Protein AF-A0A7R9ZRE4-F1 (afdb_monomer_lite)

Structure (mmCIF, N/CA/C/O backbone):
data_AF-A0A7R9ZRE4-F1
#
_entry.id   AF-A0A7R9ZRE4-F1
#
loop_
_atom_site.group_PDB
_atom_site.id
_atom_site.type_symbol
_atom_site.label_atom_id
_atom_site.label_alt_id
_atom_site.label_comp_id
_atom_site.label_asym_id
_atom_site.label_entity_id
_atom_site.label_seq_id
_atom_site.pdbx_PDB_ins_code
_atom_site.Cartn_x
_atom_site.Cartn_y
_atom_site.Cartn_z
_atom_site.occupancy
_atom_site.B_iso_or_equiv
_atom_site.auth_seq_id
_atom_site.auth_comp_id
_atom_site.auth_asym_id
_atom_site.auth_atom_id
_atom_site.pdbx_PDB_model_num
ATOM 1 N N . CYS A 1 1 ? -9.916 1.324 -18.844 1.00 44.72 1 CYS A N 1
ATOM 2 C CA . CYS A 1 1 ? -11.269 1.766 -18.432 1.00 44.72 1 CYS A CA 1
ATOM 3 C C . CYS A 1 1 ? -11.350 3.297 -18.497 1.00 44.72 1 CYS A C 1
ATOM 5 O O . CYS A 1 1 ? -10.694 3.958 -17.700 1.00 44.72 1 CYS A O 1
ATOM 7 N N . ALA A 1 2 ? -12.092 3.868 -19.455 1.00 44.09 2 ALA A N 1
ATOM 8 C CA . ALA A 1 2 ? -12.146 5.321 -19.690 1.00 44.09 2 ALA A CA 1
ATOM 9 C C . ALA A 1 2 ? -12.724 6.120 -18.503 1.00 44.09 2 ALA A C 1
ATOM 11 O O . ALA A 1 2 ? -12.273 7.228 -18.223 1.00 44.09 2 ALA A O 1
ATOM 12 N N . LEU A 1 3 ? -13.670 5.538 -17.756 1.00 42.97 3 LEU A N 1
ATOM 13 C CA . LEU A 1 3 ? -14.278 6.187 -16.590 1.00 42.97 3 LEU A CA 1
ATOM 14 C C . LEU A 1 3 ? -13.290 6.359 -15.430 1.00 42.97 3 LEU A C 1
ATOM 16 O O . LEU A 1 3 ? -13.262 7.413 -14.810 1.00 42.97 3 LEU A O 1
ATOM 20 N N . LEU A 1 4 ? -12.458 5.346 -15.163 1.00 48.31 4 LEU A N 1
ATOM 21 C CA . LEU A 1 4 ? -11.440 5.410 -14.110 1.00 48.31 4 LEU A CA 1
ATOM 22 C C . LEU A 1 4 ? -10.317 6.388 -14.478 1.00 48.31 4 LEU A C 1
ATOM 24 O O . LEU A 1 4 ? -9.877 7.152 -13.627 1.00 48.31 4 LEU A O 1
ATOM 28 N N . LYS A 1 5 ? -9.911 6.421 -15.757 1.00 53.44 5 LYS A N 1
ATOM 29 C CA . LYS A 1 5 ? -8.980 7.436 -16.274 1.00 53.44 5 LYS A CA 1
ATOM 30 C C . LYS A 1 5 ? -9.523 8.848 -16.046 1.00 53.44 5 LYS A C 1
ATOM 32 O O . LYS A 1 5 ? -8.824 9.681 -15.489 1.00 53.44 5 LYS A O 1
ATOM 37 N N . LYS A 1 6 ? -10.796 9.087 -16.376 1.00 52.94 6 LYS A N 1
ATOM 38 C CA . LYS A 1 6 ? -11.470 10.370 -16.133 1.00 52.94 6 LYS A CA 1
ATOM 39 C C . LYS A 1 6 ? -11.608 10.697 -14.641 1.00 52.94 6 LYS A C 1
ATOM 41 O O . LYS A 1 6 ? -11.381 11.835 -14.258 1.00 52.94 6 LYS A O 1
ATOM 46 N N . PHE A 1 7 ? -11.951 9.713 -13.807 1.00 55.53 7 PHE A N 1
ATOM 47 C CA . PHE A 1 7 ? -12.063 9.872 -12.351 1.00 55.53 7 PHE A CA 1
ATOM 48 C C . PHE A 1 7 ? -10.730 10.276 -11.707 1.00 55.53 7 PHE A C 1
ATOM 50 O O . PHE A 1 7 ? -10.708 11.088 -10.791 1.00 55.53 7 PHE A O 1
ATOM 57 N N . LEU A 1 8 ? -9.621 9.738 -12.218 1.00 58.72 8 LEU A N 1
ATOM 58 C CA . LEU A 1 8 ? -8.264 10.056 -11.774 1.00 58.72 8 LEU A CA 1
ATOM 59 C C . LEU A 1 8 ? -7.624 11.216 -12.567 1.00 58.72 8 LEU A C 1
ATOM 61 O O . LEU A 1 8 ? -6.439 11.483 -12.385 1.00 58.72 8 LEU A O 1
ATOM 65 N N . SER A 1 9 ? -8.382 11.894 -13.440 1.00 53.59 9 SER A N 1
ATOM 66 C CA . SER A 1 9 ? -7.919 12.995 -14.307 1.00 53.59 9 SER A CA 1
ATOM 67 C C . SER A 1 9 ? -6.708 12.659 -15.192 1.00 53.59 9 SER A C 1
ATOM 69 O O . SER A 1 9 ? -5.864 13.508 -15.468 1.00 53.59 9 SER A O 1
ATOM 71 N N . ILE A 1 10 ? -6.625 11.415 -15.657 1.00 56.88 10 ILE A N 1
ATOM 72 C CA . ILE A 1 10 ? -5.575 10.910 -16.545 1.00 56.88 10 ILE A CA 1
ATOM 73 C C . ILE A 1 10 ? -5.987 11.205 -17.998 1.00 56.88 10 ILE A C 1
ATOM 75 O O . ILE A 1 10 ? -6.960 10.621 -18.485 1.00 56.88 10 ILE A O 1
ATOM 79 N N . SER A 1 11 ? -5.265 12.096 -18.694 1.00 55.78 11 SER A N 1
ATOM 80 C CA . SER A 1 11 ? -5.364 12.225 -20.159 1.00 55.78 11 SER A CA 1
ATOM 81 C C . SER A 1 11 ? -4.654 11.048 -20.841 1.00 55.78 11 SER A C 1
ATOM 83 O O . SER A 1 11 ? -3.791 10.412 -20.237 1.00 55.78 11 SER A O 1
ATOM 85 N N . ASP A 1 12 ? -4.995 10.729 -22.095 1.00 53.59 12 ASP A N 1
ATOM 86 C CA . ASP A 1 12 ? -4.367 9.605 -22.817 1.00 53.59 12 ASP A CA 1
ATOM 87 C C . ASP A 1 12 ? -2.850 9.789 -23.047 1.00 53.59 12 ASP A C 1
ATOM 89 O O . ASP A 1 12 ? -2.156 8.825 -23.359 1.00 53.59 12 ASP A O 1
ATOM 93 N N . GLU A 1 13 ? -2.328 10.992 -22.791 1.00 51.66 13 GLU A N 1
ATOM 94 C CA . GLU A 1 13 ? -0.908 11.360 -22.856 1.00 51.66 13 GLU A CA 1
ATOM 95 C C . GLU A 1 13 ? -0.280 11.600 -21.463 1.00 51.66 13 GLU A C 1
ATOM 97 O O . GLU A 1 13 ? 0.905 11.925 -21.368 1.00 51.66 13 GLU A O 1
ATOM 102 N N . ALA A 1 14 ? -1.034 11.436 -20.363 1.00 50.25 14 ALA A N 1
ATOM 103 C CA . ALA A 1 14 ? -0.571 11.740 -19.007 1.00 50.25 14 ALA A CA 1
ATOM 104 C C . ALA A 1 14 ? 0.396 10.679 -18.445 1.00 50.25 14 ALA A C 1
ATOM 106 O O . ALA A 1 14 ? 0.040 9.803 -17.657 1.00 50.25 14 ALA A O 1
ATOM 107 N N . THR A 1 15 ? 1.646 10.835 -18.873 1.00 49.84 15 THR A N 1
ATOM 108 C CA . THR A 1 15 ? 2.844 10.979 -18.035 1.00 49.84 15 THR A CA 1
ATOM 109 C C . THR A 1 15 ? 3.242 9.792 -17.155 1.00 49.84 15 THR A C 1
ATOM 111 O O . THR A 1 15 ? 2.998 9.739 -15.947 1.00 49.84 15 THR A O 1
ATOM 114 N N . THR A 1 16 ? 4.027 8.899 -17.766 1.00 53.38 16 THR A N 1
ATOM 115 C CA . THR A 1 16 ? 5.027 8.076 -17.079 1.00 53.38 16 THR A CA 1
ATOM 116 C C . THR A 1 16 ? 5.917 8.967 -16.218 1.00 53.38 16 THR A C 1
ATOM 118 O O . THR A 1 16 ? 6.748 9.716 -16.726 1.00 53.38 16 THR A O 1
ATOM 121 N N . SER A 1 17 ? 5.774 8.871 -14.905 1.00 51.91 17 SER A N 1
ATOM 122 C CA . SER A 1 17 ? 6.835 9.296 -13.989 1.00 51.91 17 SER A CA 1
ATOM 123 C C . SER A 1 17 ? 7.792 8.115 -13.924 1.00 51.91 17 SER A C 1
ATOM 125 O O . SER A 1 17 ? 7.484 7.096 -1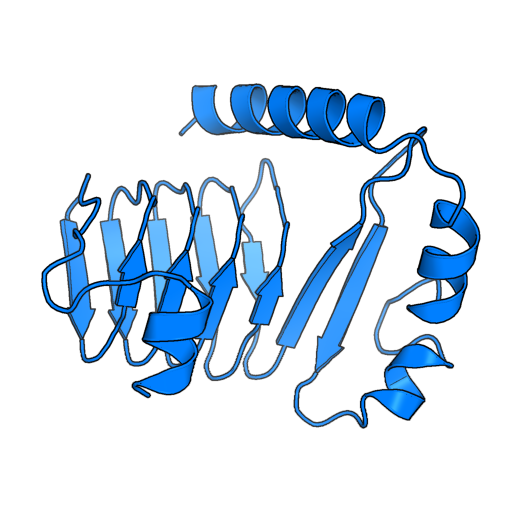3.317 1.00 51.91 17 SER A O 1
ATOM 127 N N . LYS A 1 18 ? 8.875 8.179 -14.701 1.00 57.03 18 LYS A N 1
ATOM 128 C CA . LYS A 1 18 ? 9.883 7.120 -14.755 1.00 57.03 18 LYS A CA 1
ATOM 129 C C . LYS A 1 18 ? 11.149 7.649 -14.098 1.00 57.03 18 LYS A C 1
ATOM 131 O O . LYS A 1 18 ? 11.742 8.591 -14.605 1.00 57.03 18 LYS A O 1
ATOM 136 N N . GLU A 1 19 ? 11.573 7.022 -13.010 1.00 60.06 19 GLU A N 1
ATOM 137 C CA . GLU A 1 19 ? 12.949 7.131 -12.516 1.00 60.06 19 GLU A CA 1
ATOM 138 C C . GLU A 1 19 ? 13.437 5.724 -12.184 1.00 60.06 19 GLU A C 1
ATOM 140 O O . GLU A 1 19 ? 13.332 5.309 -11.037 1.00 60.06 19 GLU A O 1
ATOM 145 N N . GLY A 1 20 ? 13.908 4.984 -13.198 1.00 67.00 20 GLY A N 1
ATOM 146 C CA . GLY A 1 20 ? 14.431 3.629 -13.016 1.00 67.00 20 GLY A CA 1
ATOM 147 C C . GLY A 1 20 ? 14.240 2.654 -14.185 1.00 67.00 20 GLY A C 1
ATOM 148 O O . GLY A 1 20 ? 13.566 2.949 -15.180 1.00 67.00 20 GLY A O 1
ATOM 149 N N . GLU A 1 21 ? 14.812 1.457 -14.033 1.00 86.50 21 GLU A N 1
ATOM 150 C CA . GLU A 1 21 ? 14.672 0.308 -14.944 1.00 86.50 21 GLU A CA 1
ATOM 151 C C . GLU A 1 21 ? 13.395 -0.481 -14.605 1.00 86.50 21 GLU A C 1
ATOM 153 O O . GLU A 1 21 ? 13.427 -1.502 -13.917 1.00 86.50 21 GLU A O 1
ATOM 158 N N . VAL A 1 22 ? 12.241 0.049 -15.027 1.00 89.88 22 VAL A N 1
ATOM 159 C CA . VAL A 1 22 ? 10.925 -0.566 -14.776 1.00 89.88 22 VAL A CA 1
ATOM 160 C C . VAL A 1 22 ? 10.299 -1.090 -16.064 1.00 89.88 22 VAL A C 1
ATOM 162 O O . VAL A 1 22 ? 10.058 -0.314 -16.999 1.00 89.88 22 VAL A O 1
ATOM 165 N N . ASP A 1 23 ? 9.968 -2.380 -16.054 1.00 90.81 23 ASP A N 1
ATOM 166 C CA . ASP A 1 23 ? 9.236 -3.075 -17.110 1.00 90.81 23 ASP A CA 1
ATOM 167 C C . ASP A 1 23 ? 7.725 -2.938 -16.892 1.00 90.81 23 ASP A C 1
ATOM 169 O O . ASP A 1 23 ? 7.163 -3.464 -15.928 1.00 90.81 23 ASP A O 1
ATOM 173 N N . LEU A 1 24 ? 7.051 -2.230 -17.800 1.00 89.94 24 LEU A N 1
ATOM 174 C CA . LEU A 1 24 ? 5.610 -1.970 -17.746 1.00 89.94 24 LEU A CA 1
ATOM 175 C C . LEU A 1 24 ? 4.883 -2.779 -18.824 1.00 89.94 24 LEU A C 1
ATOM 177 O O . LEU A 1 24 ? 5.092 -2.556 -20.013 1.00 89.94 24 LEU A O 1
ATOM 181 N N . THR A 1 25 ? 3.988 -3.681 -18.417 1.00 88.56 25 THR A N 1
ATOM 182 C CA . THR A 1 25 ? 3.166 -4.494 -19.334 1.00 88.56 25 THR A CA 1
ATOM 183 C C . THR A 1 25 ? 1.688 -4.324 -19.008 1.00 88.56 25 THR A C 1
ATOM 185 O O . THR A 1 25 ? 1.258 -4.731 -17.936 1.00 88.56 25 THR A O 1
ATOM 188 N N . HIS A 1 26 ? 0.903 -3.735 -19.920 1.00 86.06 26 HIS A N 1
ATOM 189 C CA . HIS A 1 26 ? -0.541 -3.499 -19.728 1.00 86.06 26 HIS A CA 1
ATOM 190 C C . HIS A 1 26 ? -0.875 -2.840 -18.369 1.00 86.06 26 HIS A C 1
ATOM 192 O O . HIS A 1 26 ? -1.827 -3.195 -17.679 1.00 86.06 26 HIS A O 1
ATOM 198 N N . SER A 1 27 ? -0.061 -1.859 -17.982 1.00 88.06 27 SER A N 1
ATOM 199 C CA . SER A 1 27 ? -0.113 -1.218 -16.669 1.00 88.06 27 SER A CA 1
ATOM 200 C C . SER A 1 27 ? -0.171 0.295 -16.788 1.00 88.06 27 SER A C 1
ATOM 202 O O . SER A 1 27 ? 0.200 0.876 -17.808 1.00 88.06 27 SER A O 1
ATOM 204 N N . TYR A 1 28 ? -0.602 0.932 -15.707 1.00 85.06 28 TYR A N 1
ATOM 205 C CA . TYR A 1 28 ? -0.687 2.379 -15.590 1.00 85.06 28 TYR A CA 1
ATOM 206 C C . TYR A 1 28 ? 0.113 2.848 -14.376 1.00 85.06 28 TYR A C 1
ATOM 208 O O . TYR A 1 28 ? -0.082 2.332 -13.276 1.00 85.06 28 TYR A O 1
ATOM 216 N N . MET A 1 29 ? 1.000 3.826 -14.567 1.00 86.69 29 MET A N 1
ATOM 217 C CA . MET A 1 29 ? 1.864 4.347 -13.509 1.00 86.69 29 MET A CA 1
ATOM 218 C C . MET A 1 29 ? 1.908 5.874 -13.533 1.00 86.69 29 MET A C 1
ATOM 220 O O . MET A 1 29 ? 2.316 6.457 -14.535 1.00 86.69 29 MET A O 1
ATOM 224 N N . PHE A 1 30 ? 1.532 6.511 -12.420 1.00 83.69 30 PHE A N 1
ATOM 225 C CA . PHE A 1 30 ? 1.448 7.972 -12.310 1.00 83.69 30 PHE A CA 1
ATOM 226 C C . PHE A 1 30 ? 2.019 8.479 -10.990 1.00 83.69 30 PHE A C 1
ATOM 228 O O . PHE A 1 30 ? 1.861 7.851 -9.939 1.00 83.69 30 PHE A O 1
ATOM 235 N N . ILE A 1 31 ? 2.645 9.654 -11.039 1.00 87.00 31 ILE A N 1
ATOM 236 C CA . ILE A 1 31 ? 3.216 10.375 -9.894 1.00 87.00 31 ILE A CA 1
ATOM 237 C C . ILE A 1 31 ? 4.062 9.447 -8.989 1.00 87.00 31 ILE A C 1
ATOM 239 O O . ILE A 1 31 ? 3.988 9.522 -7.768 1.00 87.00 31 ILE A O 1
ATOM 243 N N . SER A 1 32 ? 4.812 8.509 -9.574 1.00 90.31 32 SER A N 1
ATOM 244 C CA . SER A 1 32 ? 5.529 7.448 -8.853 1.00 90.31 32 SER A CA 1
ATOM 245 C C . SER A 1 32 ? 7.030 7.488 -9.144 1.00 90.31 32 SER A C 1
ATOM 247 O O . SER A 1 32 ? 7.441 7.851 -10.239 1.00 90.31 32 SER A O 1
ATOM 249 N N . LYS A 1 33 ? 7.853 7.107 -8.167 1.00 92.38 33 LYS A N 1
ATOM 250 C CA . LYS A 1 33 ? 9.317 7.064 -8.271 1.00 92.38 33 LYS A CA 1
ATOM 251 C C . LYS A 1 33 ? 9.804 5.667 -7.897 1.00 92.38 33 LYS A C 1
ATOM 253 O O . LYS A 1 33 ? 9.749 5.282 -6.733 1.00 92.38 33 LYS A O 1
ATOM 258 N N . ILE A 1 34 ? 10.205 4.891 -8.900 1.00 93.19 34 ILE A N 1
ATOM 259 C CA . ILE A 1 34 ? 10.423 3.445 -8.782 1.00 93.19 34 ILE A CA 1
ATOM 260 C C . ILE A 1 34 ? 11.777 3.074 -9.383 1.00 93.19 34 ILE A C 1
ATOM 262 O O . ILE A 1 34 ? 11.899 3.064 -10.604 1.00 93.19 34 ILE A O 1
ATOM 266 N N . GLY A 1 35 ? 12.755 2.715 -8.547 1.00 93.19 35 GLY A N 1
ATOM 267 C CA . GLY A 1 35 ? 14.136 2.485 -8.994 1.00 93.19 35 GLY A CA 1
ATOM 268 C C . GLY A 1 35 ? 14.311 1.342 -10.004 1.00 93.19 35 GLY A C 1
ATOM 269 O O . GLY A 1 35 ? 15.024 1.497 -10.995 1.00 93.19 35 GLY A O 1
ATOM 270 N N . LYS A 1 36 ? 13.663 0.194 -9.782 1.00 94.94 36 LYS A N 1
ATOM 271 C CA . LYS A 1 36 ? 13.642 -0.940 -10.723 1.00 94.94 36 LYS A CA 1
ATOM 272 C C . LYS A 1 36 ? 12.460 -1.879 -10.484 1.00 94.94 36 LYS A C 1
ATOM 274 O O . LYS A 1 36 ? 11.868 -1.872 -9.401 1.00 94.94 36 LYS A O 1
ATOM 279 N N . GLY A 1 37 ? 12.174 -2.738 -11.460 1.00 95.38 37 GLY A N 1
ATOM 280 C CA . GLY A 1 37 ? 11.323 -3.917 -11.281 1.00 95.38 37 GLY A CA 1
ATOM 281 C C . GLY A 1 37 ? 10.281 -4.116 -12.378 1.00 95.38 37 GLY A C 1
ATOM 282 O O . GLY A 1 37 ? 10.452 -3.647 -13.500 1.00 95.38 37 GLY A O 1
ATOM 283 N N . THR A 1 38 ? 9.200 -4.829 -12.065 1.00 95.38 38 THR A N 1
ATOM 284 C CA . THR A 1 38 ? 8.201 -5.261 -13.054 1.00 95.38 38 THR A CA 1
ATOM 285 C C . THR A 1 38 ? 6.796 -4.923 -12.584 1.00 95.38 38 THR A C 1
ATOM 287 O O . THR A 1 38 ? 6.410 -5.222 -11.454 1.00 95.38 38 THR A O 1
ATOM 290 N N . VAL A 1 39 ? 6.016 -4.316 -13.475 1.00 94.94 39 VAL A N 1
ATOM 291 C CA . VAL A 1 39 ? 4.637 -3.903 -13.222 1.00 94.94 39 VAL A CA 1
ATOM 292 C C . VAL A 1 39 ? 3.762 -4.391 -14.373 1.00 94.94 39 VAL A C 1
ATOM 294 O O . VAL A 1 39 ? 3.740 -3.822 -15.471 1.00 94.94 39 VAL A O 1
ATOM 297 N N . LYS A 1 40 ? 3.008 -5.456 -14.117 1.00 92.94 40 LYS A N 1
ATOM 298 C CA . LYS A 1 40 ? 2.161 -6.143 -15.092 1.00 92.94 40 LYS A CA 1
ATOM 299 C C . LYS A 1 40 ? 0.692 -6.067 -14.688 1.00 92.94 40 LYS A C 1
ATOM 301 O O . LYS A 1 40 ? 0.376 -6.281 -13.521 1.00 92.94 40 LYS A O 1
ATOM 306 N N . ASP A 1 41 ? -0.199 -5.772 -15.632 1.00 91.38 41 ASP A N 1
ATOM 307 C CA . ASP A 1 41 ? -1.657 -5.740 -15.425 1.00 91.38 41 ASP A CA 1
ATOM 308 C C . ASP A 1 41 ? -2.092 -4.894 -14.201 1.00 91.38 41 ASP A C 1
ATOM 310 O O . ASP A 1 41 ? -3.101 -5.175 -13.556 1.00 91.38 41 ASP A O 1
ATOM 314 N N . SER A 1 42 ? -1.309 -3.869 -13.842 1.00 93.88 42 SER A N 1
ATOM 315 C CA . SER A 1 42 ? -1.386 -3.190 -12.540 1.00 93.88 42 SER A CA 1
ATOM 316 C C . SER A 1 42 ? -1.619 -1.681 -12.660 1.00 93.88 42 SER A C 1
ATOM 318 O O . SER A 1 42 ? -1.320 -1.048 -13.676 1.00 93.88 42 SER A O 1
ATOM 320 N N . LEU A 1 43 ? -2.120 -1.084 -11.577 1.00 91.69 43 LEU A N 1
ATOM 321 C CA . LEU A 1 43 ? -2.254 0.362 -11.398 1.00 91.69 43 LEU A CA 1
ATOM 322 C C . LEU A 1 43 ? -1.363 0.827 -10.244 1.00 91.69 43 LEU A C 1
ATOM 324 O O . LEU A 1 43 ? -1.532 0.389 -9.108 1.00 91.69 43 LEU A O 1
ATOM 328 N N . VAL A 1 44 ? -0.461 1.763 -10.524 1.00 93.94 44 VAL A N 1
ATOM 329 C CA . VAL A 1 44 ? 0.500 2.312 -9.562 1.00 93.94 44 VAL A CA 1
ATOM 330 C C . VAL A 1 44 ? 0.356 3.833 -9.535 1.00 93.94 44 VAL A C 1
ATOM 332 O O . VAL A 1 44 ? 0.568 4.509 -10.538 1.00 93.94 44 VAL A O 1
ATOM 335 N N . CYS A 1 45 ? -0.030 4.399 -8.395 1.00 92.12 45 CYS A N 1
ATOM 336 C CA . CYS A 1 45 ? -0.238 5.838 -8.258 1.00 92.12 45 CYS A CA 1
ATOM 337 C C . CYS A 1 45 ? 0.387 6.368 -6.970 1.00 92.12 45 CYS A C 1
ATOM 339 O O . CYS A 1 45 ? 0.095 5.873 -5.881 1.00 92.12 45 CYS A O 1
ATOM 341 N N . LYS A 1 46 ? 1.211 7.416 -7.067 1.00 92.56 46 LYS A N 1
ATOM 342 C CA . LYS A 1 46 ? 1.855 8.031 -5.897 1.00 92.56 46 LYS A CA 1
ATOM 343 C C . LYS A 1 46 ? 2.692 7.026 -5.088 1.00 92.56 46 LYS A C 1
ATOM 345 O O . LYS A 1 46 ? 2.684 7.064 -3.859 1.00 92.56 46 LYS A O 1
ATOM 350 N N . VAL A 1 47 ? 3.398 6.118 -5.762 1.00 95.06 47 VAL A N 1
ATOM 351 C CA . VAL A 1 47 ? 4.237 5.096 -5.116 1.00 95.06 47 VAL A CA 1
ATOM 352 C C . VAL A 1 47 ? 5.710 5.478 -5.188 1.00 95.06 47 VAL A C 1
ATOM 354 O O . VAL A 1 47 ? 6.174 5.925 -6.230 1.00 95.06 47 VAL A O 1
ATOM 357 N N . GLU A 1 48 ? 6.447 5.300 -4.095 1.00 95.38 48 GLU A N 1
ATOM 358 C CA . GLU A 1 48 ? 7.891 5.547 -4.054 1.00 95.38 48 GLU A CA 1
ATOM 359 C C . GLU A 1 48 ? 8.633 4.353 -3.441 1.00 95.38 48 GLU A C 1
ATOM 361 O O . GLU A 1 48 ? 8.335 3.944 -2.316 1.00 95.38 48 GLU A O 1
ATOM 366 N N . THR A 1 49 ? 9.547 3.744 -4.203 1.00 96.19 49 THR A N 1
ATOM 367 C CA . THR A 1 49 ? 10.308 2.560 -3.772 1.00 96.19 49 THR A CA 1
ATOM 368 C C . THR A 1 49 ? 11.568 2.330 -4.612 1.00 96.19 49 THR A C 1
ATOM 370 O O . THR A 1 49 ? 11.635 2.752 -5.767 1.00 96.19 49 THR A O 1
ATOM 373 N N . LYS A 1 50 ? 12.568 1.624 -4.065 1.00 95.88 50 LYS A N 1
ATOM 374 C CA . LYS A 1 50 ? 13.749 1.197 -4.837 1.00 95.88 50 LYS A CA 1
ATOM 375 C C . LYS A 1 50 ? 13.423 0.023 -5.758 1.00 95.88 50 LYS A C 1
ATOM 377 O O . LYS A 1 50 ? 13.979 -0.059 -6.848 1.00 95.88 50 LYS A O 1
ATOM 382 N N . GLU A 1 51 ? 12.536 -0.876 -5.332 1.00 96.69 51 GLU A N 1
ATOM 383 C CA . GLU A 1 51 ? 12.196 -2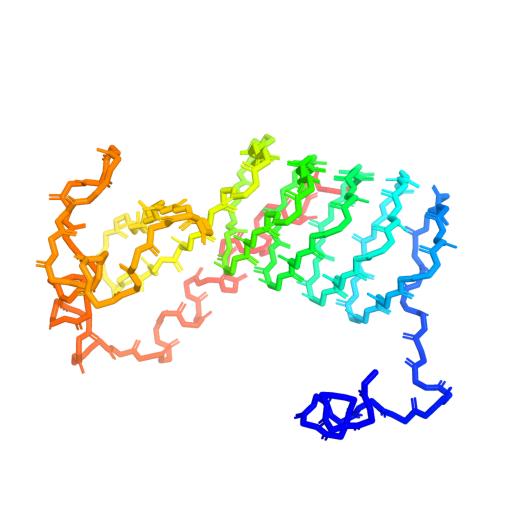.095 -6.070 1.00 96.69 51 GLU A CA 1
ATOM 384 C C . GLU A 1 51 ? 10.695 -2.392 -5.991 1.00 96.69 51 GLU A C 1
ATOM 386 O O . GLU A 1 51 ? 10.136 -2.522 -4.899 1.00 96.69 51 GLU A O 1
ATOM 391 N N . LEU A 1 52 ? 10.053 -2.536 -7.153 1.00 97.56 52 LEU A N 1
ATOM 392 C CA . LEU A 1 52 ? 8.631 -2.858 -7.264 1.00 97.56 52 LEU A CA 1
ATOM 393 C C . LEU A 1 52 ? 8.409 -4.131 -8.082 1.00 97.56 52 LEU A C 1
ATOM 395 O O . LEU A 1 52 ? 8.816 -4.217 -9.237 1.00 97.56 52 LEU A O 1
ATOM 399 N N . SER A 1 53 ? 7.686 -5.087 -7.506 1.00 98.12 53 SER A N 1
ATOM 400 C CA . SER A 1 53 ? 7.082 -6.199 -8.239 1.00 98.12 53 SER A CA 1
ATOM 401 C C . SER A 1 53 ? 5.571 -6.154 -8.045 1.00 98.12 53 SER A C 1
ATOM 403 O O . SER A 1 53 ? 5.090 -6.233 -6.912 1.00 98.12 53 SER A O 1
ATOM 405 N N . ALA A 1 54 ? 4.828 -5.982 -9.135 1.00 97.19 54 ALA A N 1
ATOM 406 C CA . ALA A 1 54 ? 3.373 -5.928 -9.127 1.00 97.19 54 ALA A CA 1
ATOM 407 C C . ALA A 1 54 ? 2.800 -6.703 -10.320 1.00 97.19 54 ALA A C 1
ATOM 409 O O . ALA A 1 54 ? 3.157 -6.438 -11.468 1.00 97.19 54 ALA A O 1
ATOM 410 N N . ASP A 1 55 ? 1.889 -7.633 -10.044 1.00 94.88 55 ASP A N 1
ATOM 411 C CA . ASP A 1 55 ? 1.101 -8.355 -11.047 1.00 94.88 55 ASP A CA 1
ATOM 412 C C . ASP A 1 55 ? -0.375 -8.175 -10.692 1.00 94.88 55 ASP A C 1
ATOM 414 O O . ASP A 1 55 ? -0.746 -8.414 -9.547 1.00 94.88 55 ASP A O 1
ATOM 418 N N . GLY A 1 56 ? -1.215 -7.712 -11.618 1.00 93.06 56 GLY A N 1
ATOM 419 C CA . GLY A 1 56 ? -2.657 -7.588 -11.403 1.00 93.06 56 GLY A CA 1
ATOM 420 C C . GLY A 1 56 ? -3.074 -6.755 -10.181 1.00 93.06 56 GLY A C 1
ATOM 421 O O . GLY A 1 56 ? -4.138 -7.027 -9.627 1.00 93.06 56 GLY A O 1
ATOM 422 N N . ALA A 1 57 ? -2.240 -5.828 -9.697 1.00 97.06 57 ALA A N 1
ATOM 423 C CA . ALA A 1 57 ? -2.381 -5.182 -8.391 1.00 97.06 57 ALA A CA 1
ATOM 424 C C . ALA A 1 57 ? -2.727 -3.687 -8.490 1.00 97.06 57 ALA A C 1
ATOM 426 O O . ALA A 1 57 ? -2.473 -3.023 -9.498 1.00 97.06 57 ALA A O 1
ATOM 427 N N . ILE A 1 58 ? -3.284 -3.132 -7.410 1.00 96.25 58 ILE A N 1
ATOM 428 C CA . ILE A 1 58 ? -3.565 -1.699 -7.259 1.00 96.25 58 ILE A CA 1
ATOM 429 C C . ILE A 1 58 ? -2.755 -1.156 -6.084 1.00 96.25 58 ILE A C 1
ATOM 431 O O . ILE A 1 58 ? -2.936 -1.583 -4.947 1.00 96.25 58 ILE A O 1
ATOM 435 N N . LEU A 1 59 ? -1.893 -0.178 -6.346 1.00 97.88 59 LEU A N 1
ATOM 436 C CA . LEU A 1 59 ? -1.075 0.483 -5.337 1.00 97.88 59 LEU A CA 1
ATOM 437 C C . LEU A 1 59 ? -1.305 1.987 -5.396 1.00 97.88 59 LEU A C 1
ATOM 439 O O . LEU A 1 59 ? -1.086 2.616 -6.432 1.00 97.88 59 LEU A O 1
ATOM 443 N N . VAL A 1 60 ? -1.722 2.573 -4.275 1.00 96.31 60 VAL A N 1
ATOM 444 C CA . VAL A 1 60 ? -1.977 4.013 -4.181 1.00 96.31 60 VAL A CA 1
ATOM 445 C C . VAL A 1 60 ? -1.343 4.591 -2.923 1.00 96.31 60 VAL A C 1
ATOM 447 O O . VAL A 1 60 ? -1.598 4.123 -1.813 1.00 96.31 60 VAL A O 1
ATOM 450 N N . ASN A 1 61 ? -0.540 5.643 -3.096 1.00 96.12 61 ASN A N 1
ATOM 451 C CA . ASN A 1 61 ? 0.097 6.395 -2.011 1.00 96.12 61 ASN A CA 1
ATOM 452 C C . ASN A 1 61 ? 0.916 5.506 -1.056 1.00 96.12 61 ASN A C 1
ATOM 454 O O . ASN A 1 61 ? 0.793 5.615 0.165 1.00 96.12 61 ASN A O 1
ATOM 458 N N . CYS A 1 62 ? 1.715 4.600 -1.623 1.00 97.75 62 CYS A N 1
ATOM 459 C CA . CYS A 1 62 ? 2.543 3.656 -0.871 1.00 97.75 62 CYS A CA 1
ATOM 460 C C . CYS A 1 62 ? 4.023 4.054 -0.898 1.00 97.75 62 CYS A C 1
ATOM 462 O O . CYS A 1 62 ? 4.498 4.591 -1.898 1.00 97.75 62 CYS A O 1
ATOM 464 N N . VAL A 1 63 ? 4.758 3.795 0.185 1.00 97.31 63 VAL A N 1
ATOM 465 C CA . VAL A 1 63 ? 6.201 4.082 0.268 1.00 97.31 63 VAL A CA 1
ATOM 466 C C . VAL A 1 63 ? 6.907 2.994 1.065 1.00 97.31 63 VAL A C 1
ATOM 468 O O . VAL A 1 63 ? 6.488 2.704 2.184 1.00 97.31 63 VAL A O 1
ATOM 471 N N . ALA A 1 64 ? 7.962 2.408 0.502 1.00 97.94 64 ALA A N 1
ATOM 472 C CA . ALA A 1 64 ? 8.843 1.463 1.192 1.00 97.94 64 ALA A CA 1
ATOM 473 C C . ALA A 1 64 ? 10.130 1.209 0.393 1.00 97.94 64 ALA A C 1
ATOM 475 O O . ALA A 1 64 ? 10.125 1.408 -0.820 1.00 97.94 64 ALA A O 1
ATOM 476 N N . PRO A 1 65 ? 11.206 0.679 1.003 1.00 97.50 65 PRO A N 1
ATOM 477 C CA . PRO A 1 65 ? 12.401 0.247 0.270 1.00 97.50 65 PRO A CA 1
ATOM 478 C C . PRO A 1 65 ? 12.123 -0.760 -0.842 1.00 97.50 65 PRO A C 1
ATOM 480 O O . PRO A 1 65 ? 12.685 -0.639 -1.926 1.00 97.50 65 PRO A O 1
ATOM 483 N N . LYS A 1 66 ? 11.215 -1.707 -0.601 1.00 98.00 66 LYS A N 1
ATOM 484 C CA . LYS A 1 66 ? 10.779 -2.709 -1.573 1.00 98.00 66 LYS A CA 1
ATOM 485 C C . LYS A 1 66 ? 9.290 -2.971 -1.417 1.00 98.00 66 LYS A C 1
ATOM 487 O O . LYS A 1 66 ? 8.799 -3.046 -0.289 1.00 98.00 66 LYS A O 1
ATOM 492 N N . ILE A 1 67 ? 8.583 -3.140 -2.530 1.00 98.56 67 ILE A N 1
ATOM 493 C CA . ILE A 1 67 ? 7.164 -3.499 -2.537 1.00 98.56 67 ILE A CA 1
ATOM 494 C C . ILE A 1 67 ? 6.943 -4.702 -3.454 1.00 98.56 67 ILE A C 1
ATOM 496 O O . ILE A 1 67 ? 7.292 -4.673 -4.632 1.00 98.56 67 ILE A O 1
ATOM 500 N N . THR A 1 68 ? 6.338 -5.759 -2.911 1.00 98.62 68 THR A N 1
ATOM 501 C CA . THR A 1 68 ? 5.879 -6.931 -3.667 1.00 98.62 68 THR A CA 1
ATOM 502 C C . THR A 1 68 ? 4.373 -7.075 -3.500 1.00 98.62 68 THR A C 1
ATOM 504 O O . THR A 1 68 ? 3.894 -7.313 -2.391 1.00 98.62 68 THR A O 1
ATOM 507 N N . ALA A 1 69 ? 3.630 -6.930 -4.592 1.00 98.38 69 ALA A N 1
ATOM 508 C CA . ALA A 1 69 ? 2.179 -7.039 -4.628 1.00 98.38 69 ALA A CA 1
ATOM 509 C C . ALA A 1 69 ? 1.763 -8.165 -5.583 1.00 98.38 69 ALA A C 1
ATOM 511 O O . ALA A 1 69 ? 1.947 -8.072 -6.797 1.00 98.38 69 ALA A O 1
ATOM 512 N N . GLY A 1 70 ? 1.221 -9.243 -5.014 1.00 95.31 70 GLY A N 1
ATOM 513 C CA . GLY A 1 70 ? 0.698 -10.368 -5.781 1.00 95.31 70 GLY A CA 1
ATOM 514 C C . GLY A 1 70 ? -0.579 -10.024 -6.552 1.00 95.31 70 GLY A C 1
ATOM 515 O O . GLY A 1 70 ? -1.199 -8.980 -6.342 1.00 95.31 70 GLY A O 1
ATOM 516 N N . LYS A 1 71 ? -1.004 -10.959 -7.406 1.00 94.88 71 LYS A N 1
ATOM 517 C CA . LYS A 1 71 ? -2.206 -10.833 -8.238 1.00 94.88 71 LYS A CA 1
ATOM 518 C C . LYS A 1 71 ? -3.425 -10.366 -7.448 1.00 94.88 71 LYS A C 1
ATOM 520 O O . LYS A 1 71 ? -3.747 -10.919 -6.402 1.00 94.88 71 LYS A O 1
ATOM 525 N N . GLY A 1 72 ? -4.115 -9.339 -7.936 1.00 91.06 72 GLY A N 1
ATOM 526 C CA . GLY A 1 72 ? -5.330 -8.815 -7.309 1.00 91.06 72 GLY A CA 1
ATOM 527 C C . GLY A 1 72 ? -5.118 -8.131 -5.955 1.00 91.06 72 GLY A C 1
ATOM 528 O O . GLY A 1 72 ? -6.108 -7.826 -5.293 1.00 91.06 72 GLY A O 1
ATOM 529 N N . ALA A 1 73 ? -3.875 -7.910 -5.511 1.00 97.75 73 ALA A N 1
ATOM 530 C CA . ALA A 1 73 ? -3.613 -7.214 -4.257 1.00 97.75 73 ALA A CA 1
ATOM 531 C C . ALA A 1 73 ? -3.975 -5.724 -4.356 1.00 97.75 73 ALA A C 1
ATOM 533 O O . ALA A 1 73 ? -3.812 -5.095 -5.405 1.00 97.75 73 ALA A O 1
ATOM 534 N N . ILE A 1 74 ? -4.432 -5.143 -3.245 1.00 97.31 74 ILE A N 1
ATOM 535 C CA . ILE A 1 74 ? -4.763 -3.717 -3.143 1.00 97.31 74 ILE A CA 1
ATOM 536 C C . ILE A 1 74 ? -4.039 -3.114 -1.944 1.00 97.31 74 ILE A C 1
ATOM 538 O O . ILE A 1 74 ? -4.276 -3.511 -0.806 1.00 97.31 74 ILE A O 1
ATOM 542 N N . LEU A 1 75 ? -3.190 -2.119 -2.187 1.00 98.44 75 LEU A N 1
ATOM 543 C CA . LEU A 1 75 ? -2.475 -1.379 -1.155 1.00 98.44 75 LEU A CA 1
ATOM 544 C C . LEU A 1 75 ? -2.860 0.097 -1.212 1.00 98.44 75 LEU A C 1
ATOM 546 O O . LEU A 1 75 ? -2.748 0.740 -2.259 1.00 98.44 75 LEU A O 1
ATOM 550 N N . TYR A 1 76 ? -3.288 0.642 -0.076 1.00 96.75 76 TYR A N 1
ATOM 551 C CA . TYR A 1 76 ? -3.706 2.036 0.026 1.00 96.75 76 TYR A CA 1
ATOM 552 C C . TYR A 1 76 ? -3.063 2.718 1.230 1.00 96.75 76 TYR A C 1
ATOM 554 O O . TYR A 1 76 ? -3.219 2.272 2.369 1.00 96.75 76 TYR A O 1
ATOM 562 N N . ASN A 1 77 ? -2.373 3.833 0.981 1.00 96.88 77 ASN A N 1
ATOM 563 C CA . ASN A 1 77 ? -1.769 4.689 2.005 1.00 96.88 77 ASN A CA 1
ATOM 564 C C . ASN A 1 77 ? -0.671 4.028 2.867 1.00 96.88 77 ASN A C 1
ATOM 566 O O . ASN A 1 77 ? -0.275 4.613 3.876 1.00 96.88 77 ASN A O 1
ATOM 570 N N . VAL A 1 78 ? -0.154 2.856 2.492 1.00 97.69 78 VAL A N 1
ATOM 571 C CA . VAL A 1 78 ? 0.783 2.083 3.325 1.00 97.69 78 VAL A CA 1
ATOM 572 C C . VAL A 1 78 ? 2.201 2.650 3.243 1.00 97.69 78 VAL A C 1
ATOM 574 O O . VAL A 1 78 ? 2.776 2.732 2.159 1.00 97.69 78 VAL A O 1
ATOM 577 N N . MET A 1 79 ? 2.791 3.013 4.385 1.00 96.69 79 MET A N 1
ATOM 578 C CA . MET A 1 79 ? 4.169 3.511 4.456 1.00 96.69 79 MET A CA 1
ATOM 579 C C . MET A 1 79 ? 4.989 2.682 5.442 1.00 96.69 79 MET A C 1
ATOM 581 O O . MET A 1 79 ? 4.648 2.614 6.624 1.00 96.69 79 MET A O 1
ATOM 585 N N . SER A 1 80 ? 6.092 2.103 4.975 1.00 95.81 80 SER A N 1
ATOM 586 C CA . SER A 1 80 ? 6.967 1.241 5.771 1.00 95.81 80 SER A CA 1
ATOM 587 C C . SER A 1 80 ? 8.434 1.634 5.615 1.00 95.81 80 SER A C 1
ATOM 589 O O . SER A 1 80 ? 8.866 2.033 4.538 1.00 95.81 80 SER A O 1
ATOM 591 N N . GLU A 1 81 ? 9.205 1.504 6.692 1.00 95.38 81 GLU A N 1
ATOM 592 C CA . GLU A 1 81 ? 10.675 1.612 6.666 1.00 95.38 81 GLU A CA 1
ATOM 593 C C . GLU A 1 81 ? 11.343 0.313 6.201 1.00 95.38 81 GLU A C 1
ATOM 595 O O . GLU A 1 81 ? 12.526 0.296 5.875 1.00 95.38 81 GLU A O 1
ATOM 600 N N . THR A 1 82 ? 10.579 -0.775 6.147 1.00 95.81 82 THR A N 1
ATOM 601 C CA . THR A 1 82 ? 11.000 -2.092 5.669 1.00 95.81 82 THR A CA 1
ATOM 602 C C . THR A 1 82 ? 10.182 -2.499 4.447 1.00 95.81 82 THR A C 1
ATOM 604 O O . THR A 1 82 ? 9.298 -1.766 3.998 1.00 95.81 82 THR A O 1
ATOM 607 N N . GLU A 1 83 ? 10.472 -3.670 3.881 1.00 97.31 83 GLU A N 1
ATOM 608 C CA . GLU A 1 83 ? 9.717 -4.175 2.739 1.00 97.31 83 GLU A CA 1
ATOM 609 C C . GLU A 1 83 ? 8.216 -4.333 3.028 1.00 97.31 83 GLU A C 1
ATOM 611 O O . GLU A 1 83 ? 7.792 -4.701 4.125 1.00 97.31 83 GLU A O 1
ATOM 616 N N . ILE A 1 84 ? 7.405 -4.065 2.007 1.00 98.25 84 ILE A N 1
ATOM 617 C CA . ILE A 1 84 ? 5.974 -4.350 2.012 1.00 98.25 84 ILE A CA 1
ATOM 618 C C . ILE A 1 84 ? 5.734 -5.560 1.117 1.00 98.25 84 ILE A C 1
ATOM 620 O O . ILE A 1 84 ? 6.009 -5.524 -0.082 1.00 98.25 84 ILE A O 1
ATOM 624 N N . VAL A 1 85 ? 5.147 -6.607 1.692 1.00 98.06 85 VAL A N 1
ATOM 625 C CA . VAL A 1 85 ? 4.678 -7.782 0.955 1.00 98.06 85 VAL A CA 1
ATOM 626 C C . VAL A 1 85 ? 3.161 -7.881 1.099 1.00 98.06 85 VAL A C 1
ATOM 628 O O . VAL A 1 85 ? 2.623 -7.816 2.210 1.00 98.06 85 VAL A O 1
ATOM 631 N N . ALA A 1 86 ? 2.474 -8.007 -0.033 1.00 97.56 86 ALA A N 1
ATOM 632 C CA . ALA A 1 86 ? 1.053 -8.306 -0.118 1.00 97.56 86 ALA A CA 1
ATOM 633 C C . ALA A 1 86 ? 0.854 -9.551 -0.987 1.00 97.56 86 ALA A C 1
ATOM 635 O O . ALA A 1 86 ? 1.285 -9.600 -2.142 1.00 97.56 86 ALA A O 1
ATOM 636 N N . LYS A 1 87 ? 0.222 -10.571 -0.409 1.00 97.25 87 LYS A N 1
ATOM 637 C CA . LYS A 1 87 ? -0.073 -11.842 -1.076 1.00 97.25 87 LYS A CA 1
ATOM 638 C C . LYS A 1 87 ? -1.192 -11.668 -2.106 1.00 97.25 87 LYS A C 1
ATOM 640 O O . LYS A 1 87 ? -1.873 -10.646 -2.149 1.00 97.25 87 LYS A O 1
ATOM 645 N N . GLU A 1 88 ? -1.411 -12.702 -2.914 1.00 97.00 88 GLU A N 1
ATOM 646 C CA . GLU A 1 88 ? -2.524 -12.739 -3.865 1.00 97.00 88 GLU A CA 1
ATOM 647 C C . GLU A 1 88 ? -3.871 -12.443 -3.179 1.00 97.00 88 GLU A C 1
ATOM 649 O O . GLU A 1 88 ? -4.229 -13.041 -2.151 1.00 97.00 88 GLU A O 1
ATOM 654 N N . GLY A 1 89 ? -4.590 -11.482 -3.764 1.00 94.62 89 GLY A N 1
ATOM 655 C CA . GLY A 1 89 ? -5.879 -10.982 -3.305 1.00 94.62 89 GLY A CA 1
ATOM 656 C C . GLY A 1 89 ? -5.849 -10.251 -1.962 1.00 94.62 89 GLY A C 1
ATOM 657 O O . GLY A 1 89 ? -6.918 -9.970 -1.429 1.00 94.62 89 GLY A O 1
ATOM 658 N N . GLU A 1 90 ? -4.682 -9.973 -1.371 1.00 96.88 90 GLU A N 1
ATOM 659 C CA . GLU A 1 90 ? -4.593 -9.268 -0.089 1.00 96.88 90 GLU A CA 1
ATOM 660 C C . GLU A 1 90 ? -4.929 -7.782 -0.255 1.00 96.88 90 GLU A C 1
ATOM 662 O O . GLU A 1 90 ? -4.426 -7.103 -1.150 1.00 96.88 90 GLU A O 1
ATOM 667 N N . VAL A 1 91 ? -5.758 -7.262 0.646 1.00 96.75 91 VAL A N 1
ATOM 668 C CA . VAL A 1 91 ? -6.067 -5.834 0.748 1.00 96.75 91 VAL A CA 1
ATOM 669 C C . VAL A 1 91 ? -5.383 -5.297 1.998 1.00 96.75 91 VAL A C 1
ATOM 671 O O . VAL A 1 91 ? -5.620 -5.822 3.082 1.00 96.75 91 VAL A O 1
ATOM 674 N N . LYS A 1 92 ? -4.562 -4.254 1.874 1.00 97.44 92 LYS A N 1
ATOM 675 C CA . LYS A 1 92 ? -3.830 -3.630 2.984 1.00 97.44 92 LYS A CA 1
ATOM 676 C C . LYS A 1 92 ? -4.013 -2.119 2.965 1.00 97.44 92 LYS A C 1
ATOM 678 O O . LYS A 1 92 ? -3.739 -1.458 1.964 1.00 97.44 92 LYS A O 1
ATOM 683 N N . VAL A 1 93 ? -4.465 -1.571 4.085 1.00 96.62 93 VAL A N 1
ATOM 684 C CA . VAL A 1 93 ? -4.732 -0.142 4.242 1.00 96.62 93 VAL A CA 1
ATOM 685 C C . VAL A 1 93 ? -4.090 0.355 5.526 1.00 96.62 93 VAL A C 1
ATOM 687 O O . VAL A 1 93 ? -4.274 -0.245 6.582 1.00 96.62 93 VAL A O 1
ATOM 690 N N . GLU A 1 94 ? -3.366 1.467 5.448 1.00 96.62 94 GLU A N 1
ATOM 691 C CA . GLU A 1 94 ? -2.903 2.189 6.636 1.00 96.62 94 GLU A CA 1
ATOM 692 C C . GLU A 1 94 ? -3.845 3.363 6.934 1.00 96.62 94 GLU A C 1
ATOM 694 O O . GLU A 1 94 ? -4.113 4.200 6.066 1.00 96.62 94 GLU A O 1
ATOM 699 N N . VAL A 1 95 ? -4.317 3.447 8.178 1.00 95.38 95 VAL A N 1
ATOM 700 C CA . VAL A 1 95 ? -5.066 4.592 8.705 1.00 95.38 95 VAL A CA 1
ATOM 701 C C . VAL A 1 95 ? -4.238 5.245 9.803 1.00 95.38 95 VAL A C 1
ATOM 703 O O . VAL A 1 95 ? -4.021 4.657 10.860 1.00 95.38 95 VAL A O 1
ATOM 706 N N . THR A 1 96 ? -3.772 6.466 9.557 1.00 94.50 96 THR A N 1
ATOM 707 C CA . THR A 1 96 ? -3.016 7.250 10.540 1.00 94.50 96 THR A CA 1
ATOM 708 C C . THR A 1 96 ? -3.986 7.996 11.458 1.00 94.50 96 THR A C 1
ATOM 710 O O . THR A 1 96 ? -4.770 8.793 10.939 1.00 94.50 96 THR A O 1
ATOM 713 N N . PRO A 1 97 ? -3.965 7.751 12.779 1.00 92.81 97 PRO A N 1
ATOM 714 C CA . PRO A 1 97 ? -4.715 8.562 13.727 1.00 92.81 97 PRO A CA 1
ATOM 715 C C . PRO A 1 97 ? -4.075 9.935 13.934 1.00 92.81 97 PRO A C 1
ATOM 717 O O . PRO A 1 97 ? -2.935 10.165 13.539 1.00 92.81 97 PRO A O 1
ATOM 720 N N . GLU A 1 98 ? -4.807 10.851 14.569 1.00 90.12 98 GLU A N 1
ATOM 721 C CA . GLU A 1 98 ? -4.249 12.148 14.982 1.00 90.12 98 GLU A CA 1
ATOM 722 C C . GLU A 1 98 ? -3.097 11.976 15.983 1.00 90.12 98 GLU A C 1
ATOM 724 O O . GLU A 1 98 ? -2.119 12.716 15.933 1.00 90.12 98 GLU A O 1
ATOM 729 N N . GLU A 1 99 ? -3.194 10.967 16.852 1.00 85.38 99 GLU A N 1
ATOM 730 C CA . GLU A 1 99 ? -2.195 10.636 17.863 1.00 85.38 99 GLU A CA 1
ATOM 731 C C . GLU A 1 99 ? -1.963 9.120 17.919 1.00 85.38 99 GLU A C 1
ATOM 733 O O . GLU A 1 99 ? -2.903 8.327 17.818 1.00 85.38 99 GLU A O 1
ATOM 738 N N . GLY A 1 100 ? -0.709 8.720 18.133 1.00 86.75 100 GLY A N 1
ATOM 739 C CA . GLY A 1 100 ? -0.307 7.320 18.266 1.00 86.75 100 GLY A CA 1
ATOM 740 C C . GLY A 1 100 ? 0.061 6.635 16.948 1.00 86.75 100 GLY A C 1
ATOM 741 O O . GLY A 1 100 ? 0.251 7.269 15.911 1.00 86.75 100 GLY A O 1
ATOM 742 N N . GLU A 1 101 ? 0.204 5.312 17.016 1.00 89.12 101 GLU A N 1
ATOM 743 C CA . GLU A 1 101 ? 0.670 4.503 15.889 1.00 89.12 101 GLU A CA 1
ATOM 744 C C . GLU A 1 101 ? -0.422 4.277 14.828 1.00 89.12 101 GLU A C 1
ATOM 746 O O . GLU A 1 101 ? -1.597 4.104 15.177 1.00 89.12 101 GLU A O 1
ATOM 751 N N . PRO A 1 102 ? -0.063 4.221 13.530 1.00 93.06 102 PRO A N 1
ATOM 752 C CA . PRO A 1 102 ? -1.006 3.902 12.466 1.00 93.06 102 PRO A CA 1
ATOM 753 C C . PRO A 1 102 ? -1.656 2.525 12.630 1.00 93.06 102 PRO A C 1
ATOM 755 O O . PRO A 1 102 ? -1.013 1.539 12.988 1.00 93.06 102 PRO A O 1
ATOM 758 N N . TYR A 1 103 ? -2.933 2.434 12.269 1.00 94.75 103 TYR A N 1
ATOM 759 C CA . TYR A 1 103 ? -3.622 1.157 12.128 1.00 94.75 103 TYR A CA 1
ATOM 760 C C . TYR A 1 103 ? -3.309 0.560 10.759 1.00 94.75 103 TYR A C 1
ATOM 762 O O . TYR A 1 103 ? -3.644 1.160 9.738 1.00 94.75 103 TYR A O 1
ATOM 770 N N . ILE A 1 104 ? -2.728 -0.638 10.730 1.00 95.69 104 ILE A N 1
ATOM 771 C CA . ILE A 1 104 ? -2.669 -1.456 9.517 1.00 95.69 104 ILE A CA 1
ATOM 772 C C . ILE A 1 104 ? -3.871 -2.392 9.529 1.00 95.69 104 ILE A C 1
ATOM 774 O O . ILE A 1 104 ? -3.984 -3.263 10.389 1.00 95.69 104 ILE A O 1
ATOM 778 N N . LEU A 1 105 ? -4.781 -2.184 8.583 1.00 96.75 105 LEU A N 1
ATOM 779 C CA . LEU A 1 105 ? -5.950 -3.024 8.377 1.00 96.75 105 LEU A CA 1
ATOM 780 C C . LEU A 1 105 ? -5.742 -3.889 7.142 1.00 96.75 105 LEU A C 1
ATOM 782 O O . LEU A 1 105 ? -5.430 -3.393 6.058 1.00 96.75 105 LEU A O 1
ATOM 786 N N . THR A 1 106 ? -5.944 -5.187 7.316 1.00 96.81 106 THR A N 1
ATOM 787 C CA . THR A 1 106 ? -5.848 -6.198 6.268 1.00 96.81 106 THR A CA 1
ATOM 788 C C . THR A 1 106 ? -7.210 -6.815 5.968 1.00 96.81 106 THR A C 1
ATOM 790 O O . THR A 1 106 ? -8.091 -6.902 6.820 1.00 96.81 106 THR A O 1
ATOM 793 N N . SER A 1 107 ? -7.424 -7.216 4.727 1.00 96.81 107 SER A N 1
ATOM 794 C CA . SER A 1 107 ? -8.575 -8.004 4.291 1.00 96.81 107 SER A CA 1
ATOM 795 C C . SER A 1 107 ? -8.166 -8.787 3.045 1.00 96.81 107 SER A C 1
ATOM 797 O O . SER A 1 107 ? -6.982 -8.862 2.702 1.00 96.81 107 SER A O 1
ATOM 799 N N . ARG A 1 108 ? -9.135 -9.372 2.350 1.00 95.81 108 ARG A N 1
ATOM 800 C CA . ARG A 1 108 ? -8.920 -10.070 1.088 1.00 95.81 108 ARG A CA 1
ATOM 801 C C . ARG A 1 108 ? -10.038 -9.783 0.095 1.00 95.81 108 ARG A C 1
ATOM 803 O O . ARG A 1 108 ? -11.166 -9.498 0.489 1.00 95.81 108 ARG A O 1
ATOM 810 N N . MET A 1 109 ? -9.719 -9.903 -1.189 1.00 92.38 109 MET A N 1
ATOM 811 C CA . MET A 1 109 ? -10.657 -9.727 -2.303 1.00 92.38 109 MET A CA 1
ATOM 812 C C . MET A 1 109 ? -11.773 -10.781 -2.338 1.00 92.38 109 MET A C 1
ATOM 814 O O . MET A 1 109 ? -12.806 -10.552 -2.958 1.00 92.38 109 MET A O 1
ATOM 818 N N . ASP A 1 110 ? -11.576 -11.918 -1.670 1.00 93.56 110 ASP A N 1
ATOM 819 C CA . ASP A 1 110 ? -12.561 -12.995 -1.514 1.00 93.56 110 ASP A CA 1
ATOM 820 C C . ASP A 1 110 ? -13.474 -12.812 -0.281 1.00 93.56 110 ASP A C 1
ATOM 822 O O . ASP A 1 110 ? -14.383 -13.615 -0.057 1.00 93.56 110 ASP A O 1
ATOM 826 N N . ILE A 1 111 ? -13.283 -11.747 0.509 1.00 93.50 111 ILE A N 1
ATOM 827 C CA . ILE A 1 111 ? -14.117 -11.422 1.671 1.00 93.50 111 ILE A CA 1
ATOM 828 C C . ILE A 1 111 ? -15.151 -10.359 1.292 1.00 93.50 111 ILE A C 1
ATOM 830 O O . ILE A 1 111 ? -14.824 -9.302 0.758 1.00 93.50 111 ILE A O 1
ATOM 834 N N . ASP A 1 112 ? -16.410 -10.605 1.660 1.00 94.19 112 ASP A N 1
ATOM 835 C CA . ASP A 1 112 ? -17.483 -9.617 1.533 1.00 94.19 112 ASP A CA 1
ATOM 836 C C . ASP A 1 112 ? -17.132 -8.316 2.285 1.00 94.19 112 ASP A C 1
ATOM 838 O O . ASP A 1 112 ? -16.891 -8.311 3.498 1.00 94.19 112 ASP A O 1
ATOM 842 N N . GLY A 1 113 ? -17.147 -7.191 1.566 1.00 91.00 113 GLY A N 1
ATOM 843 C CA . GLY A 1 113 ? -16.781 -5.884 2.111 1.00 91.00 113 GLY A CA 1
ATOM 844 C C . GLY A 1 113 ? -17.677 -5.398 3.256 1.00 91.00 113 GLY A C 1
ATOM 845 O O . GLY A 1 113 ? -17.185 -4.730 4.162 1.00 91.00 113 GLY A O 1
ATOM 846 N N . LYS A 1 114 ? -18.966 -5.767 3.292 1.00 92.75 114 LYS A N 1
ATOM 847 C CA . LYS A 1 114 ? -19.862 -5.457 4.423 1.00 92.75 114 LYS A CA 1
ATOM 848 C C . LYS A 1 114 ? -19.471 -6.262 5.658 1.00 92.75 114 LYS A C 1
ATOM 850 O O . LYS A 1 114 ? -19.527 -5.736 6.771 1.00 92.75 114 LYS A O 1
ATOM 855 N N . LYS A 1 115 ? -19.048 -7.518 5.471 1.00 93.25 115 LYS A N 1
ATOM 856 C CA . LYS A 1 115 ? -18.541 -8.354 6.566 1.00 93.25 115 LYS A CA 1
ATOM 857 C C . LYS A 1 115 ? -17.222 -7.807 7.107 1.00 93.25 115 LYS A C 1
ATOM 859 O O . LYS A 1 115 ? -17.115 -7.644 8.320 1.00 93.25 115 LYS A O 1
ATOM 864 N N . ALA A 1 116 ? -16.267 -7.489 6.230 1.00 93.00 116 ALA A N 1
ATOM 865 C CA . ALA A 1 116 ? -14.995 -6.876 6.621 1.00 93.00 116 ALA A CA 1
ATOM 866 C C . ALA A 1 116 ? -15.200 -5.506 7.288 1.00 93.00 116 ALA A C 1
ATOM 868 O O . ALA A 1 116 ? -14.498 -5.164 8.233 1.00 93.00 116 ALA A O 1
ATOM 869 N N . TRP A 1 117 ? -16.199 -4.734 6.849 1.00 95.75 117 TRP A N 1
ATOM 870 C CA . TRP A 1 117 ? -16.525 -3.448 7.460 1.00 95.75 117 TRP A CA 1
ATOM 871 C C . TRP A 1 117 ? -16.930 -3.585 8.931 1.00 95.75 117 TRP A C 1
ATOM 873 O O . TRP A 1 117 ? -16.428 -2.849 9.779 1.00 95.75 117 TRP A O 1
ATOM 883 N N . LYS A 1 118 ? -17.838 -4.523 9.226 1.00 96.19 118 LYS A N 1
ATOM 884 C CA . LYS A 1 118 ? -18.450 -4.679 10.555 1.00 96.19 118 LYS A CA 1
ATOM 885 C C . LYS A 1 118 ? -17.632 -5.519 11.527 1.00 96.19 118 LYS A C 1
ATOM 887 O O . LYS A 1 118 ? -17.709 -5.277 12.725 1.00 96.19 118 LYS A O 1
ATOM 892 N N . ASN A 1 119 ? -16.885 -6.498 11.027 1.00 95.44 119 ASN A N 1
ATOM 893 C CA . ASN A 1 119 ? -16.166 -7.460 11.854 1.00 95.44 119 ASN A CA 1
ATOM 894 C C . ASN A 1 119 ? -14.663 -7.336 11.626 1.00 95.44 119 ASN A C 1
ATOM 896 O O . ASN A 1 119 ? -14.214 -7.137 10.498 1.00 95.44 119 ASN A O 1
ATOM 900 N N . ALA A 1 120 ? -13.878 -7.513 12.685 1.00 94.38 120 ALA A N 1
ATOM 901 C CA . ALA A 1 120 ? -12.453 -7.759 12.528 1.00 94.38 120 ALA A CA 1
ATOM 902 C C . ALA A 1 120 ? -12.249 -9.046 11.705 1.00 94.38 120 ALA A C 1
ATOM 904 O O . ALA A 1 120 ? -12.896 -10.066 11.950 1.00 94.38 120 ALA A O 1
ATOM 905 N N . VAL A 1 121 ? -11.382 -8.976 10.698 1.00 92.38 121 VAL A N 1
ATOM 906 C CA . VAL A 1 121 ? -11.037 -10.089 9.806 1.00 92.38 121 VAL A CA 1
ATOM 907 C C . VAL A 1 121 ? -9.523 -10.252 9.757 1.00 92.38 121 VAL A C 1
ATOM 909 O O . VAL A 1 121 ? -8.789 -9.282 9.946 1.00 92.38 121 VAL A O 1
ATOM 912 N N . GLY A 1 122 ? -9.061 -11.477 9.502 1.00 86.62 122 GLY A N 1
ATOM 913 C CA . GLY A 1 122 ? -7.633 -11.789 9.498 1.00 86.62 122 GLY A CA 1
ATOM 914 C C . GLY A 1 122 ? -6.994 -11.503 10.857 1.00 86.62 122 GLY A C 1
ATOM 915 O O . GLY A 1 122 ? -7.497 -11.946 11.885 1.00 86.62 122 GLY A O 1
ATOM 916 N N . GLU A 1 123 ? -5.903 -10.742 10.845 1.00 90.31 123 GLU A N 1
ATOM 917 C CA . GLU A 1 123 ? -5.124 -10.378 12.038 1.00 90.31 123 GLU A CA 1
ATOM 918 C C . GLU A 1 123 ? -5.494 -8.992 12.592 1.00 90.31 123 GLU A C 1
ATOM 920 O O . GLU A 1 123 ? -4.825 -8.457 13.478 1.00 90.31 123 GLU A O 1
ATOM 925 N N . ASN A 1 124 ? -6.561 -8.375 12.078 1.00 94.75 124 ASN A N 1
ATOM 926 C CA . ASN A 1 124 ? -6.937 -7.036 12.507 1.00 94.75 124 ASN A CA 1
ATOM 927 C C . ASN A 1 124 ? -7.407 -7.036 13.961 1.00 94.75 124 ASN A C 1
ATOM 929 O O . ASN A 1 124 ? -8.345 -7.738 14.331 1.00 94.75 124 ASN A O 1
ATOM 933 N N . LYS A 1 125 ? -6.834 -6.139 14.765 1.00 94.31 125 LYS A N 1
ATOM 934 C CA . LYS A 1 125 ? -7.305 -5.879 16.133 1.00 94.31 125 LYS A CA 1
ATOM 935 C C . LYS A 1 125 ? -8.690 -5.218 16.175 1.00 94.31 125 LYS A C 1
ATOM 937 O O . LYS A 1 125 ? -9.418 -5.388 17.145 1.00 94.31 125 LYS A O 1
ATOM 942 N N . PHE A 1 126 ? -9.025 -4.440 15.149 1.00 95.69 126 PHE A N 1
ATOM 943 C CA . PHE A 1 126 ? -10.269 -3.680 15.042 1.00 95.69 126 PHE A CA 1
ATOM 944 C C . PHE A 1 126 ? -10.893 -3.894 13.662 1.00 95.69 126 PHE A C 1
ATOM 946 O O . PHE A 1 126 ? -10.184 -4.059 12.669 1.00 95.69 126 PHE A O 1
ATOM 953 N N . SER A 1 127 ? -12.218 -3.841 13.583 1.00 96.69 127 SER A N 1
ATOM 954 C CA . SER A 1 127 ? -12.926 -3.724 12.306 1.00 96.69 127 SER A CA 1
ATOM 955 C C . SER A 1 127 ? -12.638 -2.378 11.626 1.00 96.69 127 SER A C 1
ATOM 957 O O . SER A 1 127 ? -12.250 -1.394 12.270 1.00 96.69 127 SER A O 1
ATOM 959 N N . PHE A 1 128 ? -12.885 -2.304 10.315 1.00 96.44 128 PHE A N 1
ATOM 960 C CA . PHE A 1 128 ? -12.771 -1.039 9.581 1.00 96.44 128 PHE A CA 1
ATOM 961 C C . PHE A 1 128 ? -13.746 0.013 10.130 1.00 96.44 128 PHE A C 1
ATOM 963 O O . PHE A 1 128 ? -13.386 1.186 10.234 1.00 96.44 128 PHE A O 1
ATOM 970 N N . GLU A 1 129 ? -14.950 -0.395 10.548 1.00 97.31 129 GLU A N 1
ATOM 971 C CA . GLU A 1 129 ? -15.924 0.509 11.158 1.00 97.31 129 GLU A CA 1
ATOM 972 C C . GLU A 1 129 ? -15.436 1.091 12.492 1.00 97.31 129 GLU A C 1
ATOM 974 O O . GLU A 1 129 ? -15.624 2.281 12.750 1.00 97.31 129 GLU A O 1
ATOM 979 N N . GLU A 1 130 ? -14.816 0.284 13.352 1.00 97.06 130 GLU A N 1
ATOM 980 C CA . GLU A 1 130 ? -14.284 0.764 14.631 1.00 97.06 130 GLU A CA 1
ATOM 981 C C . GLU A 1 130 ? -13.151 1.769 14.429 1.00 97.06 130 GLU A C 1
ATOM 983 O O . GLU A 1 130 ? -13.149 2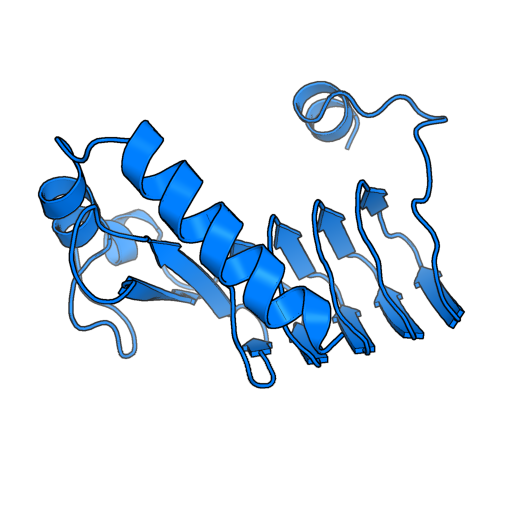.820 15.074 1.00 97.06 130 GLU A O 1
ATOM 988 N N . VAL A 1 131 ? -12.225 1.496 13.503 1.00 95.94 131 VAL A N 1
ATOM 989 C CA . VAL A 1 131 ? -11.153 2.443 13.155 1.00 95.94 131 VAL A CA 1
ATOM 990 C C . VAL A 1 131 ? -11.725 3.717 12.538 1.00 95.94 131 VAL A C 1
ATOM 992 O O . VAL A 1 131 ? -11.282 4.813 12.888 1.00 95.94 131 VAL A O 1
ATOM 995 N N . HIS A 1 132 ? -12.742 3.605 11.680 1.00 94.88 132 HIS A N 1
ATOM 996 C CA . HIS A 1 132 ? -13.438 4.764 11.127 1.00 94.88 132 HIS A CA 1
ATOM 997 C C . HIS A 1 132 ? -14.093 5.610 12.226 1.00 94.88 132 HIS A C 1
ATOM 999 O O . HIS A 1 132 ? -13.905 6.823 12.255 1.00 94.88 132 HIS A O 1
ATOM 1005 N N . LYS A 1 133 ? -14.809 4.988 13.173 1.00 96.12 133 LYS A N 1
ATOM 1006 C CA . LYS A 1 133 ? -15.424 5.689 14.313 1.00 96.12 133 LYS A CA 1
ATOM 1007 C C . LYS A 1 133 ? -14.375 6.386 15.181 1.00 96.12 133 LYS A C 1
ATOM 1009 O O . LYS A 1 133 ? -14.579 7.544 15.534 1.00 96.12 133 LYS A O 1
ATOM 1014 N N . LYS A 1 134 ? -13.251 5.720 15.475 1.00 93.62 134 LYS A N 1
ATOM 1015 C CA . LYS A 1 134 ? -12.126 6.295 16.238 1.00 93.62 134 LYS A CA 1
ATOM 1016 C C . LYS A 1 134 ? -11.504 7.509 15.544 1.00 93.62 134 LYS A C 1
ATOM 1018 O O . LYS A 1 134 ? -11.134 8.459 16.219 1.00 93.62 134 LYS A O 1
ATOM 1023 N N . ASN A 1 135 ? -11.438 7.499 14.213 1.00 92.25 135 ASN A N 1
ATOM 1024 C CA . ASN A 1 135 ? -10.848 8.581 13.418 1.00 92.25 135 ASN A CA 1
ATOM 1025 C C . ASN A 1 135 ? -11.858 9.618 12.910 1.00 92.25 135 ASN A C 1
ATOM 1027 O O . ASN A 1 135 ? -11.478 10.561 12.223 1.00 92.25 135 ASN A O 1
ATOM 1031 N N . LYS A 1 136 ? -13.149 9.477 13.232 1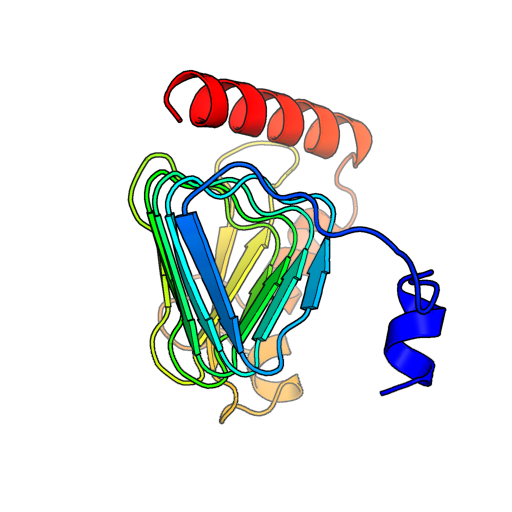.00 92.38 136 LYS A N 1
ATOM 1032 C CA . LYS A 1 136 ? -14.224 10.283 12.632 1.00 92.38 136 LYS A CA 1
ATOM 1033 C C . LYS A 1 136 ? -14.084 11.787 12.887 1.00 92.38 136 LYS A C 1
ATOM 1035 O O . LYS A 1 136 ? -14.633 12.579 12.129 1.00 92.38 136 LYS A O 1
ATOM 1040 N N . GLN A 1 137 ? -13.438 12.174 13.981 1.00 92.62 137 GLN A N 1
ATOM 1041 C CA . GLN A 1 137 ? -13.235 13.573 14.378 1.00 92.62 137 GLN A CA 1
ATOM 1042 C C . GLN A 1 137 ? -11.758 13.979 14.342 1.00 92.62 137 GLN A C 1
ATOM 1044 O O . GLN A 1 137 ? -11.404 15.024 14.875 1.00 92.62 137 GLN A O 1
ATOM 1049 N N . ALA A 1 138 ? -10.900 13.148 13.746 1.00 92.69 138 ALA A N 1
ATOM 1050 C CA . ALA A 1 138 ? -9.476 13.425 13.698 1.00 92.69 138 ALA A CA 1
ATOM 1051 C C . ALA A 1 138 ? -9.188 14.670 12.850 1.00 92.69 138 ALA A C 1
ATOM 1053 O O . ALA A 1 138 ? -9.797 14.885 11.794 1.00 92.69 138 ALA A O 1
ATOM 1054 N N . ASN A 1 139 ? -8.229 15.476 13.296 1.00 93.31 139 ASN A N 1
ATOM 1055 C CA . ASN A 1 139 ? -7.765 16.628 12.540 1.00 93.31 139 ASN A CA 1
ATOM 1056 C C . ASN A 1 139 ? -6.954 16.177 11.313 1.00 93.31 139 ASN A C 1
ATOM 1058 O O . ASN A 1 139 ? -5.799 15.759 11.426 1.00 93.31 139 ASN A O 1
ATOM 1062 N N . ILE A 1 140 ? -7.558 16.288 10.127 1.00 91.50 140 ILE A N 1
ATOM 1063 C CA . ILE A 1 140 ? -6.938 15.821 8.883 1.00 91.50 140 ILE A CA 1
ATOM 1064 C C . ILE A 1 140 ? -5.642 16.568 8.551 1.00 91.50 140 ILE A C 1
ATOM 1066 O O . ILE A 1 140 ? -4.701 15.940 8.080 1.00 91.50 140 ILE A O 1
ATOM 1070 N N . SER A 1 141 ? -5.546 17.865 8.859 1.00 93.56 141 SER A N 1
ATOM 1071 C CA . SER A 1 141 ? -4.342 18.658 8.586 1.00 93.56 141 SER A CA 1
ATOM 1072 C C . SER A 1 141 ? -3.149 18.151 9.396 1.00 93.56 141 SER A C 1
ATOM 1074 O O . SER A 1 141 ? -2.071 17.952 8.840 1.00 93.56 141 SER A O 1
ATOM 1076 N N . LYS A 1 142 ? -3.352 17.824 10.680 1.00 94.25 142 LYS A N 1
ATOM 1077 C CA . LYS A 1 142 ? -2.300 17.203 11.505 1.00 94.25 142 LYS A CA 1
ATOM 1078 C C . LYS A 1 142 ? -1.890 15.830 10.973 1.00 94.25 142 LYS A C 1
ATOM 1080 O O . LYS A 1 142 ? -0.702 15.512 10.927 1.00 94.25 142 LYS A O 1
ATOM 1085 N N . ILE A 1 143 ? -2.862 15.020 10.546 1.00 94.06 143 ILE A N 1
ATOM 1086 C CA . ILE A 1 143 ? -2.587 13.708 9.947 1.00 94.06 143 ILE A CA 1
ATOM 1087 C C . ILE A 1 143 ? -1.759 13.862 8.666 1.00 94.06 143 ILE A C 1
ATOM 1089 O O . ILE A 1 143 ? -0.796 13.122 8.464 1.00 94.06 143 ILE A O 1
ATOM 1093 N N . GLU A 1 144 ? -2.101 14.815 7.801 1.00 92.19 144 GLU A N 1
ATOM 1094 C CA . GLU A 1 144 ? -1.357 15.085 6.570 1.00 92.19 144 GLU A CA 1
ATOM 1095 C C . GLU A 1 144 ? 0.083 15.517 6.857 1.00 92.19 144 GLU A C 1
ATOM 1097 O O . GLU A 1 144 ? 1.009 14.987 6.237 1.00 92.19 144 GLU A O 1
ATOM 1102 N N . GLU A 1 145 ? 0.295 16.402 7.833 1.00 93.50 145 GLU A N 1
ATOM 1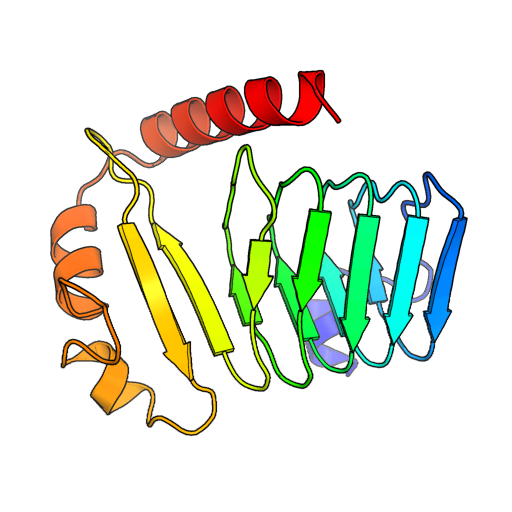103 C CA . GLU A 1 145 ? 1.629 16.825 8.272 1.00 93.50 145 GLU A CA 1
ATOM 1104 C C . GLU A 1 145 ? 2.459 15.657 8.824 1.00 93.50 145 GLU A C 1
ATOM 1106 O O . GLU A 1 145 ? 3.624 15.475 8.436 1.00 93.50 145 GLU A O 1
ATOM 1111 N N . ALA A 1 146 ? 1.860 14.825 9.682 1.00 93.38 146 ALA A N 1
ATOM 1112 C CA . ALA A 1 146 ? 2.507 13.642 10.245 1.00 93.38 146 ALA A CA 1
ATOM 1113 C C . ALA A 1 146 ? 2.888 12.639 9.144 1.00 93.38 146 ALA A C 1
ATOM 1115 O O . ALA A 1 146 ? 4.029 12.168 9.079 1.00 93.38 146 ALA A O 1
ATOM 1116 N N . ARG A 1 147 ? 1.964 12.366 8.215 1.00 93.88 147 ARG A N 1
ATOM 1117 C CA . ARG A 1 147 ? 2.199 11.471 7.072 1.00 93.88 147 ARG A CA 1
ATOM 1118 C C . ARG A 1 147 ? 3.255 12.023 6.121 1.00 93.88 147 ARG A C 1
ATOM 1120 O O . ARG A 1 147 ? 4.113 11.264 5.675 1.00 93.88 147 ARG A O 1
ATOM 1127 N N . ALA A 1 148 ? 3.247 13.325 5.836 1.00 92.88 148 ALA A N 1
ATOM 1128 C CA . ALA A 1 148 ? 4.269 13.968 5.013 1.00 92.88 148 ALA A CA 1
ATOM 1129 C C . ALA A 1 148 ? 5.657 13.878 5.665 1.00 92.88 148 ALA A C 1
ATOM 1131 O O . ALA A 1 148 ? 6.648 13.632 4.978 1.00 92.88 148 ALA A O 1
ATOM 1132 N N . THR A 1 149 ? 5.730 14.022 6.990 1.00 94.12 149 THR A N 1
ATOM 1133 C CA . THR A 1 149 ? 6.975 13.872 7.754 1.00 94.12 149 THR A CA 1
ATOM 1134 C C . THR A 1 149 ? 7.492 12.436 7.721 1.00 94.12 149 THR A C 1
ATOM 1136 O O . THR A 1 149 ? 8.654 12.228 7.368 1.00 94.12 149 THR A O 1
ATOM 1139 N N . LYS A 1 150 ? 6.632 11.440 7.990 1.00 94.06 150 LYS A N 1
ATOM 1140 C CA . LYS A 1 150 ? 6.980 10.011 7.874 1.00 94.06 150 LYS A CA 1
ATOM 1141 C C . LYS A 1 150 ? 7.454 9.670 6.459 1.00 94.06 150 LYS A C 1
ATOM 1143 O O . LYS A 1 150 ? 8.491 9.034 6.299 1.00 94.06 150 LYS A O 1
ATOM 1148 N N . ARG A 1 151 ? 6.746 10.154 5.433 1.00 94.06 151 ARG A N 1
ATOM 1149 C CA . ARG A 1 151 ? 7.125 9.974 4.026 1.00 94.06 151 ARG A CA 1
ATOM 1150 C C . ARG A 1 151 ? 8.514 10.537 3.738 1.00 94.06 151 ARG A C 1
ATOM 1152 O O . ARG A 1 151 ? 9.353 9.801 3.244 1.00 94.06 151 ARG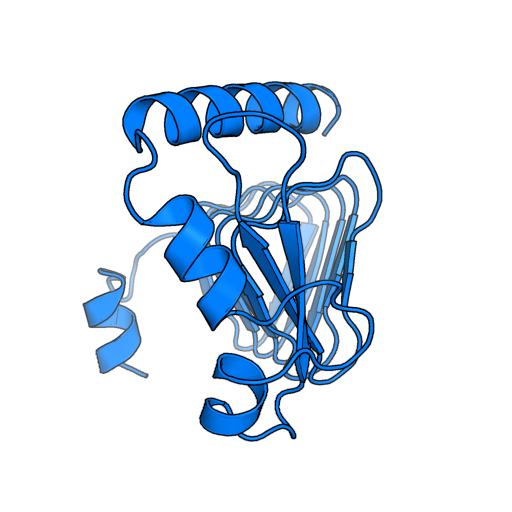 A O 1
ATOM 1159 N N . ARG A 1 152 ? 8.783 11.800 4.094 1.00 93.81 152 ARG A N 1
ATOM 1160 C CA . ARG A 1 152 ? 10.111 12.416 3.906 1.00 93.81 152 ARG A CA 1
ATOM 1161 C C . ARG A 1 152 ? 11.224 11.623 4.589 1.00 93.81 152 ARG A C 1
ATOM 1163 O O . ARG A 1 152 ? 12.303 11.517 4.021 1.00 93.81 152 ARG A O 1
ATOM 1170 N N . ARG A 1 153 ? 10.964 11.082 5.785 1.00 94.06 153 ARG A N 1
ATOM 1171 C CA . ARG A 1 153 ? 11.922 10.234 6.506 1.00 94.06 153 ARG A CA 1
ATOM 1172 C C . ARG A 1 153 ? 12.255 8.980 5.703 1.00 94.06 153 ARG A C 1
ATOM 1174 O O . ARG A 1 153 ? 13.421 8.772 5.414 1.00 94.06 153 ARG A O 1
ATOM 1181 N N . ILE A 1 154 ? 11.241 8.215 5.293 1.00 94.25 154 ILE A N 1
ATOM 1182 C CA . ILE A 1 154 ? 11.441 6.977 4.525 1.00 94.25 154 ILE A CA 1
ATOM 1183 C C . ILE A 1 154 ? 12.140 7.281 3.195 1.00 94.25 154 ILE A C 1
ATOM 1185 O O . ILE A 1 154 ? 13.135 6.644 2.875 1.00 94.25 154 ILE A O 1
ATOM 1189 N N . CYS A 1 155 ? 11.670 8.285 2.448 1.00 89.38 155 CYS A N 1
ATOM 1190 C CA . CYS A 1 155 ? 12.214 8.621 1.130 1.00 89.38 155 CYS A CA 1
ATOM 1191 C C . CYS A 1 155 ? 13.657 9.139 1.162 1.00 89.38 155 CYS A C 1
ATOM 1193 O O . CYS A 1 155 ? 14.331 9.081 0.143 1.00 89.38 155 CYS A O 1
ATOM 1195 N N . LYS A 1 156 ? 14.154 9.643 2.300 1.00 86.94 156 LYS A N 1
ATOM 1196 C CA . LYS A 1 156 ? 15.568 10.030 2.435 1.00 86.94 156 LYS A CA 1
ATOM 1197 C C . LYS A 1 156 ? 16.507 8.826 2.286 1.00 86.94 156 LYS A C 1
ATOM 1199 O O . LYS A 1 156 ? 17.642 8.996 1.848 1.00 86.94 156 LYS A O 1
ATOM 1204 N N . ASP A 1 157 ? 16.017 7.639 2.635 1.00 79.19 157 ASP A N 1
ATOM 1205 C CA . ASP A 1 157 ? 16.765 6.384 2.614 1.00 79.19 157 ASP A CA 1
ATOM 1206 C C . ASP A 1 157 ? 16.438 5.525 1.369 1.00 79.19 157 ASP A C 1
ATOM 1208 O O . ASP A 1 157 ? 16.911 4.384 1.257 1.00 79.19 157 ASP A O 1
ATOM 1212 N N . LEU A 1 158 ? 15.637 6.058 0.430 1.00 82.25 158 LEU A N 1
ATOM 1213 C CA . LEU A 1 158 ? 15.283 5.464 -0.870 1.00 82.25 158 LEU A CA 1
ATOM 1214 C C . LEU A 1 158 ? 16.168 6.008 -2.003 1.00 82.25 158 LEU A C 1
ATOM 1216 O O . LEU A 1 158 ? 16.560 5.189 -2.863 1.00 82.25 158 LEU A O 1
#

Foldseek 3Di:
DVVVCVVVVNDPPDDDPDDAAEAEACEAAECEYEHYEYAECEYHELEYEPEEDYYCEYAYNEYEPYEHAERCEYEENHYDPHYHYHYHQKYWYWDDALDDDIFIAIDGPPDDPVCQQQDRDDPGPDGVVVSCVRRVPGDVVSSVVVSVVSRVVSNVVD

pLDDT: mean 88.73, std 14.12, range [42.97, 98.62]

Radius of gyration: 15.85 Å; chains: 1; bounding box: 37×32×41 Å

Sequence (158 aa):
CALLKKFLSISDEATTSKEGEVDLTHSYMFISKIGKGTVKDSLVCKVETKELSADGAILVNCVAPKITAGKGAILYNVMSETEIVAKEGEVKVEVTPEEGEPYILTSRMDIDGKKAWKNAVGENKFSFEEVHKKNKQANISKIEEARATKRRRICKDL

Secondary structure (DSSP, 8-state):
-HHHHHHTT--TT------SEEEEES-EEES-EEEEEEEES-EEES-EEEEEEEES-EEES-B-SEEEE-TT-EEES-B-SS-EEE-TTEEEEEE--SSSSPEEEEEETTS-HHHHHHS--TT-SS-HHHHHHHHTT--HHHHHHHHHHHHHHHHHT-

Organism: NCBI:txid1486917